Protein AF-A0A960AQU6-F1 (afdb_monomer)

Sequence (110 aa):
MTYSGGVFDIGLGELVVLGLLALLVFGPDRLPGAASSAGKFVARARETLAQARSQISESGELDSVSQDLKSLADLHPKRMLSSLAEPVEQPPQAPKATPKPSSPIDPNAT

Foldseek 3Di:
DDDDDDPPPADPVNVVVVVVVCCVVQNPVCVVVVVVVVVVVVVVVVVVVVVVVVVCVVVVNVVVVVVVVVVVVVPDPVVVVVVVPPDPPPDPDDDDDDDDDDDDDDPDPD

Solvent-accessible surface area (backbone atoms only — not comparable to full-atom values): 6993 Å² total; per-residue (Å²): 136,91,81,68,95,54,103,76,69,69,50,76,68,53,50,51,53,52,49,54,51,46,33,70,75,60,29,76,84,44,43,63,57,50,52,53,50,53,51,51,50,52,51,50,52,54,49,54,51,49,53,52,51,51,58,41,50,76,72,68,54,43,67,60,54,52,48,50,54,49,51,56,67,63,55,46,61,64,60,56,49,49,67,68,67,50,74,87,81,68,75,91,73,73,91,77,73,82,87,78,83,85,74,84,82,82,78,69,98,120

Mean predicted aligned error: 16.54 Å

Radius of gyration: 27.43 Å; Cα contacts (8 Å, |Δi|>4): 11; chains: 1; bounding box: 58×34×86 Å

Structure (mmCIF, N/CA/C/O backbone):
data_AF-A0A960AQU6-F1
#
_entry.id   AF-A0A960AQU6-F1
#
loop_
_atom_site.group_PDB
_atom_site.id
_atom_site.type_symbol
_atom_site.label_atom_id
_atom_site.label_alt_id
_atom_site.label_comp_id
_atom_site.label_asym_id
_atom_site.label_entity_id
_atom_site.label_seq_id
_atom_site.pdbx_PDB_ins_code
_atom_site.Cartn_x
_atom_site.Cartn_y
_atom_site.Cartn_z
_atom_site.occupancy
_atom_site.B_iso_or_equiv
_atom_site.auth_seq_id
_atom_site.auth_comp_id
_atom_site.auth_asym_id
_atom_site.auth_atom_id
_atom_site.pdbx_PDB_model_num
ATOM 1 N N . MET A 1 1 ? 20.250 16.463 -10.123 1.00 50.66 1 MET A N 1
ATOM 2 C CA . MET A 1 1 ? 19.223 15.405 -10.036 1.00 50.66 1 MET A CA 1
ATOM 3 C C . MET A 1 1 ? 18.749 15.385 -8.601 1.00 50.66 1 MET A C 1
ATOM 5 O O . MET A 1 1 ? 19.531 15.058 -7.721 1.00 50.66 1 MET A O 1
ATOM 9 N N . THR A 1 2 ? 17.552 15.908 -8.369 1.00 56.91 2 THR A N 1
ATOM 10 C CA . THR A 1 2 ? 16.980 16.142 -7.040 1.00 56.91 2 THR A CA 1
ATOM 11 C C . THR A 1 2 ? 16.448 14.825 -6.478 1.00 56.91 2 THR A C 1
ATOM 13 O O . THR A 1 2 ? 15.671 14.176 -7.159 1.00 56.91 2 THR A O 1
ATOM 16 N N . TYR A 1 3 ? 16.873 14.445 -5.273 1.00 56.88 3 TYR A N 1
ATOM 17 C CA . TYR A 1 3 ? 16.195 13.483 -4.396 1.00 56.88 3 TYR A CA 1
ATOM 18 C C . TYR A 1 3 ? 16.373 14.026 -2.974 1.00 56.88 3 TYR A C 1
ATOM 20 O O . TYR A 1 3 ? 17.443 13.883 -2.381 1.00 56.88 3 TYR A O 1
ATOM 28 N N . SER A 1 4 ? 15.377 14.762 -2.474 1.00 61.88 4 SER A N 1
ATOM 29 C CA . SER A 1 4 ? 15.384 15.305 -1.112 1.00 61.88 4 SER A CA 1
ATOM 30 C C . SER A 1 4 ? 14.683 14.319 -0.182 1.00 61.88 4 SER A C 1
ATOM 32 O O . SER A 1 4 ? 13.616 13.804 -0.490 1.00 61.88 4 SER A O 1
ATOM 34 N N . GLY A 1 5 ? 15.336 14.005 0.936 1.00 72.25 5 GLY A N 1
ATOM 35 C CA . GLY A 1 5 ? 15.018 12.879 1.806 1.00 72.25 5 GLY A CA 1
ATOM 36 C C . GLY A 1 5 ? 13.612 12.892 2.408 1.00 72.25 5 GLY A C 1
ATOM 37 O O . GLY A 1 5 ? 13.258 13.765 3.197 1.00 72.25 5 GLY A O 1
ATOM 38 N N . GLY A 1 6 ? 12.863 11.832 2.113 1.00 66.75 6 GLY A N 1
ATOM 39 C CA . GLY A 1 6 ? 11.651 11.426 2.813 1.00 66.75 6 GLY A CA 1
ATOM 40 C C . GLY A 1 6 ? 10.962 10.293 2.057 1.00 66.75 6 GLY A C 1
ATOM 41 O O . GLY A 1 6 ? 10.845 10.347 0.839 1.00 66.75 6 GLY A O 1
ATOM 42 N N . VAL A 1 7 ? 10.463 9.275 2.764 1.00 68.00 7 VAL A N 1
ATOM 43 C CA . VAL A 1 7 ? 9.773 8.104 2.173 1.00 68.00 7 VAL A CA 1
ATOM 44 C C . VAL A 1 7 ? 8.463 8.443 1.422 1.00 68.00 7 VAL A C 1
ATOM 46 O O . VAL A 1 7 ? 7.819 7.545 0.888 1.00 68.00 7 VAL A O 1
ATOM 49 N N . PHE A 1 8 ? 8.080 9.726 1.358 1.00 68.19 8 PHE A N 1
ATOM 50 C CA . PHE A 1 8 ? 6.865 10.237 0.711 1.00 68.19 8 PHE A CA 1
ATOM 51 C C . PHE A 1 8 ? 7.098 11.436 -0.230 1.00 68.19 8 PHE A C 1
ATOM 53 O O . PHE A 1 8 ? 6.128 11.957 -0.776 1.00 68.19 8 PHE A O 1
ATOM 60 N N . ASP A 1 9 ? 8.343 11.867 -0.459 1.00 74.75 9 ASP A N 1
ATOM 61 C CA . ASP A 1 9 ? 8.669 12.949 -1.409 1.00 74.75 9 ASP A CA 1
ATOM 62 C C . ASP A 1 9 ? 8.850 12.372 -2.829 1.00 74.75 9 ASP A C 1
ATOM 64 O O . ASP A 1 9 ? 9.906 12.467 -3.439 1.00 74.75 9 ASP A O 1
ATOM 68 N N . ILE A 1 10 ? 7.842 11.644 -3.322 1.00 79.56 10 ILE A N 1
ATOM 69 C CA . ILE A 1 10 ? 7.875 10.993 -4.641 1.00 79.56 10 ILE A CA 1
ATOM 70 C C . ILE A 1 10 ? 7.075 11.855 -5.617 1.00 79.56 10 ILE A C 1
ATOM 72 O O . ILE A 1 10 ? 5.847 11.929 -5.531 1.00 79.56 10 ILE A O 1
ATOM 76 N N . GLY A 1 11 ? 7.763 12.497 -6.562 1.00 86.62 11 GLY A N 1
ATOM 77 C CA . GLY A 1 11 ? 7.131 13.212 -7.664 1.00 86.62 11 GLY A CA 1
ATOM 78 C C . GLY A 1 11 ? 6.521 12.270 -8.709 1.00 86.62 11 GLY A C 1
ATOM 79 O O . GLY A 1 11 ? 6.790 11.067 -8.742 1.00 86.62 11 GLY A O 1
ATOM 80 N N . LEU A 1 12 ? 5.711 12.823 -9.625 1.00 89.19 12 LEU A N 1
ATOM 81 C CA . LEU A 1 12 ? 5.141 12.047 -10.741 1.00 89.19 12 LEU A CA 1
ATOM 82 C C . LEU A 1 12 ? 6.232 11.389 -11.602 1.00 89.19 12 LEU A C 1
ATOM 84 O O . LEU A 1 12 ? 6.042 10.271 -12.075 1.00 89.19 12 LEU A O 1
ATOM 88 N N . GLY A 1 13 ? 7.377 12.058 -11.778 1.00 91.31 13 GLY A N 1
ATOM 89 C CA . GLY A 1 13 ? 8.526 11.514 -12.505 1.00 91.31 13 GLY A CA 1
ATOM 90 C C . GLY A 1 1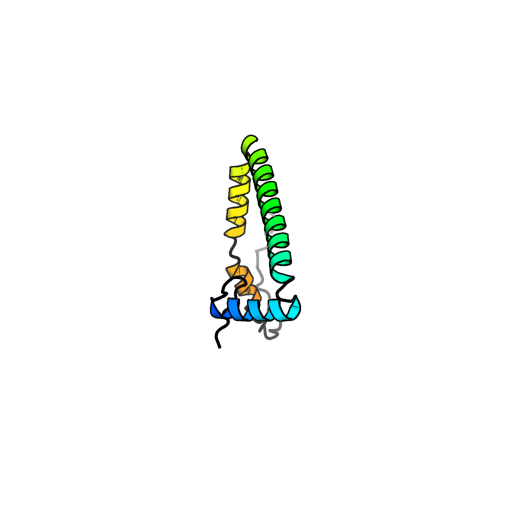3 ? 9.122 10.285 -11.818 1.00 91.31 13 GLY A C 1
ATOM 91 O O . GLY A 1 13 ? 9.279 9.245 -12.459 1.00 91.31 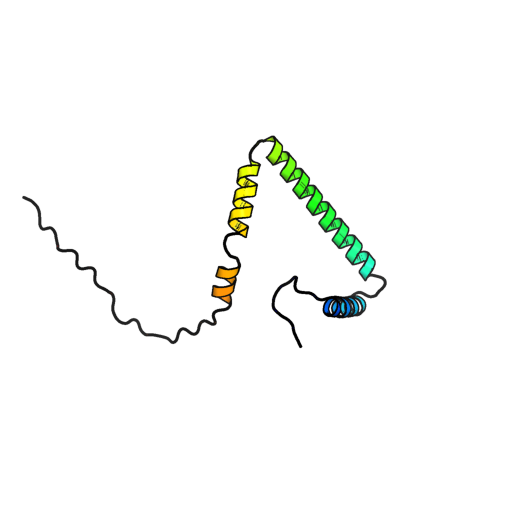13 GLY A O 1
ATOM 92 N N . GLU A 1 14 ? 9.389 10.361 -10.511 1.00 88.00 14 GLU A N 1
ATOM 93 C CA . GLU A 1 14 ? 9.856 9.207 -9.740 1.00 88.00 14 GLU A CA 1
ATOM 94 C C . GLU A 1 14 ? 8.860 8.050 -9.743 1.00 88.00 14 GLU A C 1
ATOM 96 O O . GLU A 1 14 ? 9.271 6.899 -9.878 1.00 88.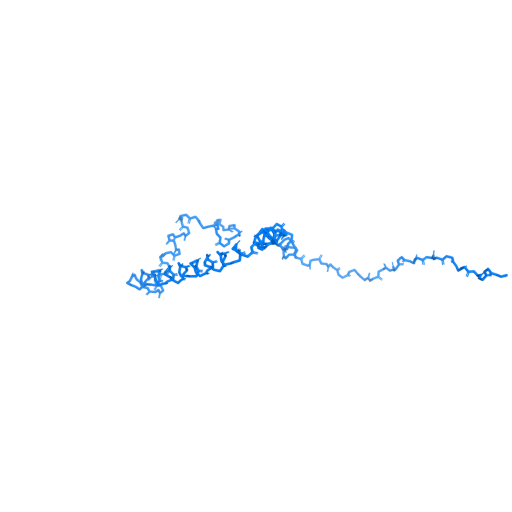00 14 GLU A O 1
ATOM 101 N N . LEU A 1 15 ? 7.558 8.332 -9.640 1.00 91.19 15 LEU A N 1
ATOM 102 C CA . LEU A 1 15 ? 6.534 7.289 -9.640 1.00 91.19 15 LEU A CA 1
ATOM 103 C C . LEU A 1 15 ? 6.512 6.512 -10.961 1.00 91.19 15 LEU A C 1
ATOM 105 O O . LEU A 1 15 ? 6.388 5.288 -10.945 1.00 91.19 15 LEU A O 1
ATOM 109 N N . VAL A 1 16 ? 6.689 7.191 -12.098 1.00 94.00 16 VAL A N 1
ATOM 110 C CA . VAL A 1 16 ? 6.803 6.532 -13.408 1.00 94.00 16 VAL A CA 1
ATOM 111 C C . VAL A 1 16 ? 8.047 5.645 -13.465 1.00 94.00 16 VAL A C 1
ATOM 113 O O . VAL A 1 16 ? 7.949 4.494 -13.886 1.00 94.00 16 VAL A O 1
ATOM 116 N N . VAL A 1 17 ? 9.202 6.136 -13.006 1.00 94.75 17 VAL A N 1
ATOM 117 C CA . VAL A 1 17 ? 10.448 5.350 -12.990 1.00 94.75 17 VAL A CA 1
ATOM 118 C C . VAL A 1 17 ? 10.315 4.123 -12.085 1.00 94.75 17 VAL A C 1
ATOM 120 O O . VAL A 1 17 ? 10.638 3.013 -12.505 1.00 94.75 17 VAL A O 1
ATOM 123 N N . LEU A 1 18 ? 9.780 4.288 -10.872 1.00 92.06 18 LEU A N 1
ATOM 124 C CA . LEU A 1 18 ? 9.515 3.180 -9.952 1.00 92.06 18 LEU A CA 1
ATOM 125 C C . LEU A 1 18 ? 8.496 2.192 -10.530 1.00 92.06 18 LEU A C 1
ATOM 127 O O . LEU A 1 18 ? 8.674 0.984 -10.388 1.00 92.06 18 LEU A O 1
ATOM 131 N N . GLY A 1 19 ? 7.466 2.683 -11.221 1.00 93.31 19 GLY A N 1
ATOM 132 C CA . GLY A 1 19 ? 6.495 1.858 -11.933 1.00 93.31 19 GLY A CA 1
ATOM 133 C C . GLY A 1 19 ? 7.154 1.006 -13.015 1.00 93.31 19 GLY A C 1
ATOM 134 O O . GLY A 1 19 ? 6.941 -0.202 -13.051 1.00 93.31 19 GLY A O 1
ATOM 135 N N . LEU A 1 20 ? 8.016 1.597 -13.845 1.00 95.62 20 LEU A N 1
ATOM 136 C CA . LEU A 1 20 ? 8.772 0.866 -14.867 1.00 95.62 20 LEU A CA 1
ATOM 137 C C . LEU A 1 20 ? 9.703 -0.189 -14.258 1.00 95.62 20 LEU A C 1
ATOM 139 O O . LEU A 1 20 ? 9.755 -1.315 -14.751 1.00 95.62 20 LEU A O 1
ATOM 143 N N . LEU A 1 21 ? 10.397 0.136 -13.164 1.00 94.94 21 LEU A N 1
ATOM 144 C CA . LEU A 1 21 ? 11.238 -0.828 -12.448 1.00 94.94 21 LEU A CA 1
ATOM 145 C C . LEU A 1 21 ? 10.411 -1.976 -11.863 1.00 94.94 21 LEU A C 1
ATOM 147 O O . LEU A 1 21 ? 10.777 -3.141 -12.009 1.00 94.94 21 LEU A O 1
ATOM 151 N N . ALA A 1 22 ? 9.272 -1.671 -11.245 1.00 94.31 22 ALA A N 1
ATOM 152 C CA . ALA A 1 22 ? 8.371 -2.682 -10.713 1.00 94.31 22 ALA A CA 1
ATOM 153 C C . ALA A 1 22 ? 7.804 -3.581 -11.827 1.00 94.31 22 ALA A C 1
ATOM 155 O O . ALA A 1 22 ? 7.721 -4.794 -11.641 1.00 94.31 22 ALA A O 1
ATOM 156 N N . LEU A 1 23 ? 7.485 -3.020 -12.999 1.00 95.25 23 LEU A N 1
ATOM 157 C CA . LEU A 1 23 ? 7.069 -3.781 -14.182 1.00 95.25 23 LEU A CA 1
ATOM 158 C C . LEU A 1 23 ? 8.184 -4.698 -14.689 1.00 95.25 23 LEU A C 1
ATOM 160 O O . LEU A 1 23 ? 7.894 -5.823 -15.078 1.00 95.25 23 LEU A O 1
ATOM 164 N N . LEU A 1 24 ? 9.443 -4.261 -14.658 1.00 95.50 24 LEU A N 1
ATOM 165 C CA . LEU A 1 24 ? 10.576 -5.087 -15.076 1.00 95.50 24 LEU A CA 1
ATOM 166 C C . LEU A 1 24 ? 10.843 -6.247 -14.103 1.00 95.50 24 LEU A C 1
ATOM 168 O O . LEU A 1 24 ? 11.130 -7.358 -14.537 1.00 95.50 24 LEU A O 1
ATOM 172 N N . VAL A 1 25 ? 10.740 -5.995 -12.796 1.00 94.56 25 VAL A N 1
ATOM 173 C CA . VAL A 1 25 ? 11.032 -6.988 -11.748 1.00 94.56 25 VAL A CA 1
ATOM 174 C C . VAL A 1 25 ? 9.898 -8.001 -11.586 1.00 94.56 25 VAL A C 1
ATOM 176 O O . VAL A 1 25 ? 10.146 -9.202 -11.526 1.00 94.56 25 VAL A O 1
ATOM 179 N N . PHE A 1 26 ? 8.652 -7.530 -11.494 1.00 92.69 26 PHE A N 1
ATOM 180 C CA . PHE A 1 26 ? 7.487 -8.387 -11.245 1.00 92.69 26 PHE A CA 1
ATOM 181 C C . PHE A 1 26 ? 6.777 -8.832 -12.528 1.00 92.69 26 PHE A C 1
ATOM 183 O O . PHE A 1 26 ? 6.091 -9.857 -12.521 1.00 92.69 26 PHE A O 1
ATOM 190 N N . GLY A 1 27 ? 6.921 -8.080 -13.619 1.00 94.31 27 GLY A N 1
ATOM 191 C CA . GLY A 1 27 ? 6.166 -8.264 -14.857 1.00 94.31 27 GLY A CA 1
ATOM 192 C C . GLY A 1 27 ? 4.839 -7.483 -14.873 1.00 94.31 27 GLY A C 1
ATOM 193 O O . GLY A 1 27 ? 4.193 -7.331 -13.827 1.00 94.31 27 GLY A O 1
ATOM 194 N N . PRO A 1 28 ? 4.379 -7.025 -16.056 1.00 93.00 28 PRO A N 1
ATOM 195 C CA . PRO A 1 28 ? 3.145 -6.248 -16.210 1.00 93.00 28 PRO A CA 1
ATOM 196 C C . PRO A 1 28 ? 1.883 -6.994 -15.775 1.00 93.00 28 PRO A C 1
ATOM 198 O O . PRO A 1 28 ? 0.962 -6.376 -15.249 1.00 93.00 28 PRO A O 1
ATOM 201 N N . ASP A 1 29 ? 1.860 -8.318 -15.910 1.00 94.75 29 ASP A N 1
ATOM 202 C CA . ASP A 1 29 ? 0.689 -9.125 -15.561 1.00 94.75 29 ASP A CA 1
ATOM 203 C C . ASP A 1 29 ? 0.553 -9.369 -14.050 1.00 94.75 29 ASP A C 1
ATOM 205 O O . ASP A 1 29 ? -0.549 -9.588 -13.544 1.00 94.75 29 ASP A O 1
ATOM 209 N N . ARG A 1 30 ? 1.665 -9.337 -13.296 1.00 93.06 30 ARG A N 1
ATOM 210 C CA . ARG A 1 30 ? 1.665 -9.677 -11.859 1.00 93.06 30 ARG A CA 1
ATOM 211 C C . ARG A 1 30 ? 1.600 -8.463 -10.947 1.00 93.06 30 ARG A C 1
ATOM 213 O O . ARG A 1 30 ? 1.040 -8.563 -9.854 1.00 93.06 30 ARG A O 1
ATOM 220 N N . LEU A 1 31 ? 2.102 -7.316 -11.401 1.00 93.56 31 LEU A N 1
ATOM 221 C CA . LEU A 1 31 ? 2.030 -6.047 -10.676 1.00 93.56 31 LEU A CA 1
ATOM 222 C C . LEU A 1 31 ? 0.595 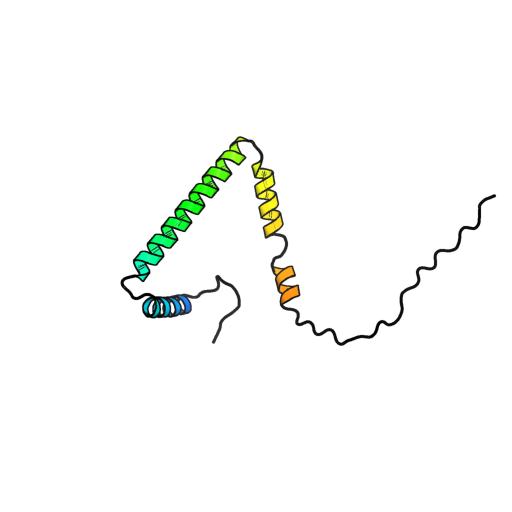-5.658 -10.245 1.00 93.56 31 LEU A C 1
ATOM 224 O O . LEU A 1 31 ? 0.399 -5.397 -9.055 1.00 93.56 31 LEU A O 1
ATOM 228 N N . PRO A 1 32 ? -0.438 -5.679 -11.119 1.00 92.12 32 PRO A N 1
ATOM 229 C CA . PRO A 1 32 ? -1.803 -5.325 -10.716 1.00 92.12 32 PRO A CA 1
ATOM 230 C C . PRO A 1 32 ? -2.384 -6.298 -9.678 1.00 92.12 32 PRO A C 1
ATOM 232 O O . PRO A 1 32 ? -3.109 -5.882 -8.769 1.00 92.12 32 PRO A O 1
ATOM 235 N N . GLY A 1 33 ? -2.025 -7.583 -9.758 1.00 94.69 33 GLY A N 1
ATOM 236 C CA . GLY A 1 33 ? -2.401 -8.590 -8.763 1.00 94.69 33 GLY A CA 1
ATOM 237 C C . GLY A 1 33 ? -1.739 -8.352 -7.401 1.00 94.69 33 GLY A C 1
ATOM 238 O O . GLY A 1 33 ? -2.409 -8.419 -6.364 1.00 94.69 33 GLY A O 1
ATOM 239 N N . ALA A 1 34 ? -0.447 -8.013 -7.394 1.00 93.88 34 ALA A N 1
ATOM 240 C CA . ALA A 1 34 ? 0.303 -7.679 -6.184 1.00 93.88 34 ALA A CA 1
ATOM 241 C C . ALA A 1 34 ? -0.230 -6.400 -5.518 1.00 93.88 34 ALA A C 1
ATOM 243 O O . ALA A 1 34 ? -0.523 -6.411 -4.322 1.00 93.88 34 ALA A O 1
ATOM 244 N N . ALA A 1 35 ? -0.456 -5.336 -6.295 1.00 94.25 35 ALA A N 1
ATOM 245 C CA . ALA A 1 35 ? -1.039 -4.085 -5.810 1.00 94.25 35 ALA A CA 1
ATOM 246 C C . ALA A 1 35 ? -2.445 -4.298 -5.225 1.00 94.25 35 ALA A C 1
ATOM 248 O O . ALA A 1 35 ? -2.743 -3.818 -4.132 1.00 94.25 35 ALA A O 1
ATOM 249 N N . SER A 1 36 ? -3.290 -5.087 -5.897 1.00 95.56 36 SER A N 1
ATOM 250 C CA . SER A 1 36 ? -4.630 -5.431 -5.400 1.00 95.56 36 SER A CA 1
ATOM 251 C C . SER A 1 36 ? -4.584 -6.216 -4.088 1.00 95.56 36 SER A C 1
ATOM 253 O O . SER A 1 36 ? -5.414 -6.005 -3.204 1.00 95.56 36 SER A O 1
ATOM 255 N N . SER A 1 37 ? -3.619 -7.125 -3.942 1.00 96.06 37 SER A N 1
ATOM 256 C CA . SER A 1 37 ? -3.453 -7.940 -2.733 1.00 96.06 37 SER A CA 1
ATOM 257 C C . SER A 1 37 ? -2.952 -7.101 -1.559 1.00 96.06 37 SER A C 1
ATOM 259 O O . SER A 1 37 ? -3.543 -7.144 -0.480 1.00 96.06 37 SER A O 1
ATOM 261 N N . ALA A 1 38 ? -1.928 -6.277 -1.790 1.00 95.94 38 ALA A N 1
ATOM 262 C CA . ALA A 1 38 ? -1.421 -5.331 -0.803 1.00 95.94 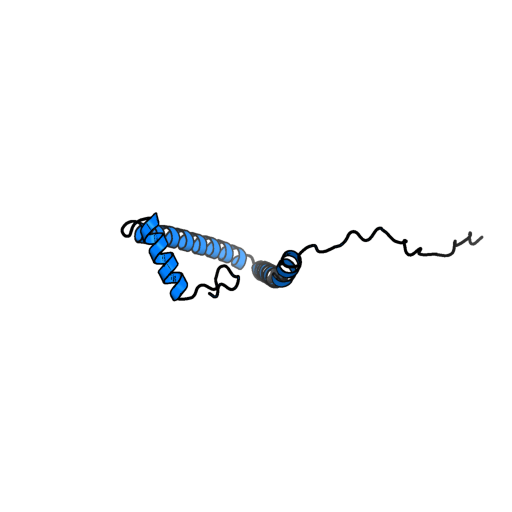38 ALA A CA 1
ATOM 263 C C . ALA A 1 38 ? -2.508 -4.328 -0.385 1.00 95.94 38 ALA A C 1
ATOM 265 O O . ALA A 1 38 ? -2.727 -4.114 0.805 1.00 95.94 38 ALA A O 1
ATOM 266 N N . GLY A 1 39 ? -3.262 -3.790 -1.347 1.00 96.12 39 GLY A N 1
ATOM 267 C CA . GLY A 1 39 ? -4.377 -2.881 -1.085 1.00 96.12 39 GLY A CA 1
ATOM 268 C C . GLY A 1 39 ? -5.462 -3.519 -0.217 1.00 96.12 39 GLY A C 1
ATOM 269 O O . GLY A 1 39 ? -5.891 -2.921 0.766 1.00 96.12 39 GLY A O 1
ATOM 270 N N . LYS A 1 40 ? -5.861 -4.764 -0.513 1.00 97.25 40 LYS A N 1
ATOM 271 C CA . LYS A 1 40 ? -6.818 -5.521 0.315 1.00 97.25 40 LYS A CA 1
ATOM 272 C C . LYS A 1 40 ? -6.281 -5.792 1.719 1.00 97.25 40 LYS A C 1
ATOM 274 O O . LYS A 1 40 ? -7.045 -5.713 2.676 1.00 97.25 40 LYS A O 1
ATOM 279 N N . PHE A 1 41 ? -4.993 -6.101 1.853 1.00 97.31 41 PHE A N 1
ATOM 280 C CA . PHE A 1 41 ? -4.363 -6.313 3.155 1.00 97.31 41 PHE A CA 1
ATOM 281 C C . PHE A 1 41 ? -4.386 -5.037 4.004 1.00 97.31 41 PHE A C 1
ATOM 283 O O . PHE A 1 41 ? -4.850 -5.061 5.141 1.00 97.31 41 PHE A O 1
ATOM 290 N N . VAL A 1 42 ? -3.982 -3.906 3.421 1.00 97.12 42 VAL A N 1
ATOM 291 C CA . VAL A 1 42 ? -4.035 -2.597 4.085 1.00 97.12 42 VAL A CA 1
ATOM 292 C C . VAL A 1 42 ? -5.475 -2.207 4.422 1.00 97.12 42 VAL A C 1
ATOM 294 O O . VAL A 1 42 ? -5.729 -1.718 5.519 1.00 97.12 42 VAL A O 1
ATOM 297 N N . ALA A 1 43 ? -6.433 -2.447 3.524 1.00 95.94 43 ALA A N 1
ATOM 298 C CA . ALA A 1 43 ? -7.845 -2.162 3.775 1.00 95.94 43 ALA A CA 1
ATOM 299 C C . ALA A 1 43 ? -8.379 -2.944 4.984 1.00 95.94 43 ALA A C 1
ATOM 301 O O . ALA A 1 43 ? -8.986 -2.351 5.872 1.00 95.94 43 ALA A O 1
ATOM 302 N N . ARG A 1 44 ? -8.071 -4.245 5.063 1.00 96.56 44 ARG A N 1
ATOM 303 C CA . ARG A 1 44 ? -8.425 -5.086 6.215 1.00 96.56 44 ARG A CA 1
ATOM 304 C C . ARG A 1 44 ? -7.761 -4.598 7.497 1.00 96.56 44 ARG A C 1
ATOM 306 O O . ARG A 1 44 ? -8.433 -4.473 8.509 1.00 96.56 44 ARG A O 1
ATOM 313 N N . ALA A 1 45 ? -6.472 -4.259 7.451 1.00 96.81 45 ALA A N 1
ATOM 314 C CA . ALA A 1 45 ? -5.766 -3.726 8.613 1.00 96.81 45 ALA A CA 1
ATOM 315 C C . ALA A 1 45 ? -6.400 -2.418 9.118 1.00 96.81 45 ALA A C 1
ATOM 317 O O . ALA A 1 45 ? -6.617 -2.262 10.318 1.00 96.81 45 ALA A O 1
ATOM 318 N N . ARG A 1 46 ? -6.761 -1.499 8.210 1.00 95.12 46 ARG A N 1
ATOM 319 C CA . ARG A 1 46 ? -7.475 -0.259 8.560 1.00 95.12 46 ARG A CA 1
ATOM 320 C C . ARG A 1 46 ? -8.819 -0.543 9.225 1.00 95.12 46 ARG A C 1
ATOM 322 O O . ARG A 1 46 ? -9.161 0.135 10.186 1.00 95.12 46 ARG A O 1
ATOM 329 N N . GLU A 1 47 ? -9.559 -1.530 8.732 1.00 94.69 47 GLU A N 1
ATOM 330 C CA . GLU A 1 47 ? -10.844 -1.935 9.302 1.00 94.69 47 GLU A CA 1
ATOM 331 C C . GLU A 1 47 ? -10.683 -2.552 10.697 1.00 94.69 47 GLU A C 1
ATOM 333 O O . GLU A 1 47 ? -11.382 -2.150 11.623 1.00 94.69 47 GLU A O 1
ATOM 338 N N . THR A 1 48 ? -9.710 -3.446 10.893 1.00 94.88 48 THR A N 1
ATOM 339 C CA . THR A 1 48 ? -9.407 -4.024 12.212 1.00 94.88 48 THR A CA 1
ATOM 340 C C . THR A 1 48 ? -8.999 -2.949 13.221 1.00 94.88 48 THR A C 1
ATOM 342 O O . THR A 1 48 ? -9.480 -2.950 14.352 1.00 94.88 48 THR A O 1
ATOM 345 N N . LEU A 1 49 ? -8.165 -1.986 12.811 1.00 92.62 49 LEU A N 1
ATOM 346 C CA . LEU A 1 49 ? -7.796 -0.842 13.651 1.00 92.62 49 LEU A CA 1
ATOM 347 C C . LEU A 1 49 ? -9.005 0.044 13.976 1.00 92.62 49 LEU A C 1
ATOM 349 O O . LEU A 1 49 ? -9.122 0.525 15.101 1.00 92.62 49 LEU A O 1
ATOM 353 N N . ALA A 1 50 ? -9.915 0.249 13.021 1.00 90.19 50 ALA A N 1
ATOM 354 C CA . ALA A 1 50 ? -11.137 1.017 13.242 1.00 90.19 50 ALA A CA 1
ATOM 355 C C . ALA A 1 50 ? -12.092 0.315 14.219 1.00 90.19 50 ALA A C 1
ATOM 357 O O . ALA A 1 50 ? -12.648 0.969 15.099 1.00 90.19 50 ALA A O 1
ATOM 358 N N . GLN A 1 51 ? -12.241 -1.008 14.114 1.00 90.44 51 GLN A N 1
ATOM 359 C CA . GLN A 1 51 ? -13.044 -1.812 15.039 1.00 90.44 51 GLN A CA 1
ATOM 360 C C . GLN A 1 51 ? -12.454 -1.810 16.451 1.00 90.44 51 GLN A C 1
ATOM 362 O O . GLN A 1 51 ? -13.194 -1.641 17.418 1.00 90.44 51 GLN A O 1
ATOM 367 N N . ALA A 1 52 ? -11.130 -1.943 16.578 1.00 87.94 52 ALA A N 1
ATOM 368 C CA . ALA A 1 52 ? -10.448 -1.795 17.859 1.00 87.94 52 ALA A CA 1
ATOM 369 C C . ALA A 1 52 ? -10.693 -0.390 18.430 1.00 87.94 52 ALA A C 1
ATOM 371 O O . ALA A 1 52 ? -11.206 -0.260 19.534 1.00 87.94 52 ALA A O 1
ATOM 372 N N . ARG A 1 53 ? -10.458 0.672 17.645 1.00 84.00 53 ARG A N 1
ATOM 373 C CA . ARG A 1 53 ? -10.743 2.058 18.050 1.00 84.00 53 ARG A CA 1
ATOM 374 C C . ARG A 1 53 ? -12.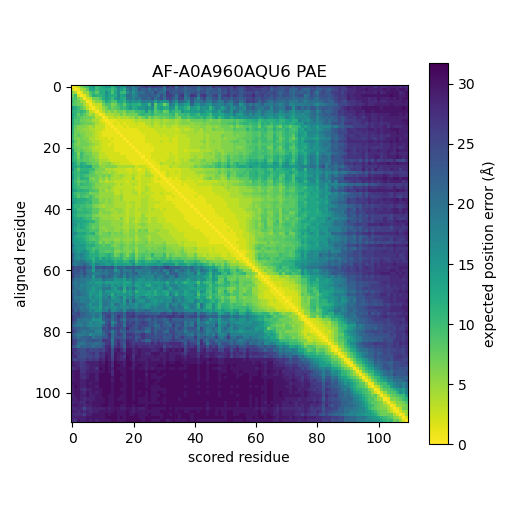191 2.224 18.533 1.00 84.00 53 ARG A C 1
ATOM 376 O O . ARG A 1 53 ? -12.417 2.834 19.571 1.00 84.00 53 ARG A O 1
ATOM 383 N N . SER A 1 54 ? -13.169 1.657 17.831 1.00 84.38 54 SER A N 1
ATOM 384 C CA . SER A 1 54 ? -14.585 1.726 18.219 1.00 84.38 54 SER A CA 1
ATOM 385 C C . SER A 1 54 ? -14.861 1.086 19.582 1.00 84.38 54 SER A C 1
ATOM 387 O O . SER A 1 54 ? -15.596 1.665 20.372 1.00 84.38 54 SER A O 1
ATOM 389 N N . GLN A 1 55 ? -14.237 -0.054 19.893 1.00 80.50 55 GLN A N 1
ATOM 390 C CA . GLN A 1 55 ? -14.417 -0.734 21.182 1.00 80.50 55 GLN A CA 1
ATOM 391 C C . GLN A 1 55 ? -13.843 0.076 22.354 1.00 80.50 55 GLN A C 1
ATOM 393 O O . GLN A 1 55 ? -14.486 0.177 23.393 1.00 80.50 55 GLN A O 1
ATOM 398 N N . ILE A 1 56 ? -12.681 0.720 22.175 1.00 78.19 56 ILE A N 1
ATOM 399 C CA . ILE A 1 56 ? -12.102 1.606 23.204 1.00 78.19 56 ILE A CA 1
ATOM 400 C C . ILE A 1 56 ? -12.883 2.938 23.311 1.00 78.19 56 ILE A C 1
ATOM 402 O O . ILE A 1 56 ? -12.909 3.577 24.363 1.00 78.19 56 ILE A O 1
ATOM 406 N N . SER A 1 57 ? -13.543 3.379 22.229 1.00 73.38 57 SER A N 1
ATOM 407 C CA . SER A 1 57 ? -14.398 4.586 22.245 1.00 73.38 57 SER A CA 1
ATOM 408 C C . SER A 1 57 ? -15.601 4.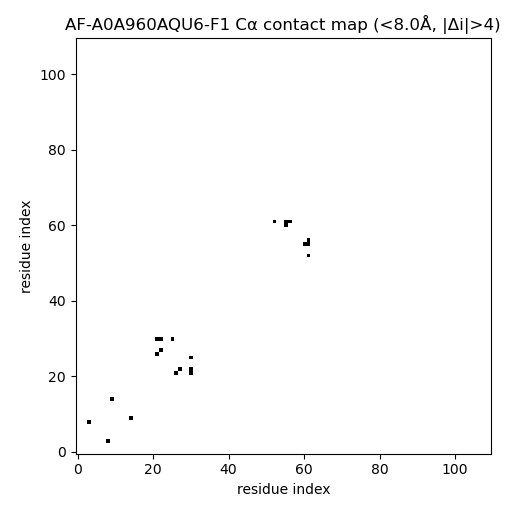397 23.148 1.00 73.38 57 SER A C 1
ATOM 410 O O . SER A 1 57 ? -15.990 5.313 23.866 1.00 73.38 57 SER A O 1
ATOM 412 N N . GLU A 1 58 ? -16.179 3.201 23.100 1.00 72.44 58 GLU A N 1
ATOM 413 C CA . GLU A 1 58 ? -17.374 2.842 23.851 1.00 72.44 58 GLU A CA 1
ATOM 414 C C . GLU A 1 58 ? -17.094 2.714 25.359 1.00 72.44 58 GLU A C 1
ATOM 416 O O . GLU A 1 58 ? -17.973 3.004 26.167 1.00 72.44 58 GLU A O 1
ATOM 421 N N . SER A 1 59 ? -15.856 2.382 25.753 1.00 64.19 59 SER A N 1
ATOM 422 C CA . SER A 1 59 ? -15.408 2.359 27.154 1.00 64.19 59 SER A CA 1
ATOM 423 C C . SER A 1 59 ? -14.924 3.716 27.697 1.00 64.19 59 SER A C 1
ATOM 425 O O . SER A 1 59 ? -14.602 3.811 28.879 1.00 64.19 59 SER A O 1
ATOM 427 N N . GLY A 1 60 ? -14.906 4.776 26.875 1.00 61.19 60 GLY A N 1
ATOM 428 C CA . GLY A 1 60 ? -14.576 6.148 27.291 1.00 61.19 60 GLY A CA 1
ATOM 429 C C . GLY A 1 60 ? -13.079 6.489 27.365 1.00 61.19 60 GLY A C 1
ATOM 430 O O . GLY A 1 60 ? -12.729 7.588 27.785 1.00 61.19 60 GLY A O 1
ATOM 431 N N . GLU A 1 61 ? -12.188 5.591 26.935 1.00 64.19 61 GLU A N 1
ATOM 432 C CA . GLU A 1 61 ? -10.733 5.723 27.130 1.00 64.19 61 GLU A CA 1
ATOM 433 C C . GLU A 1 61 ? -9.951 6.268 25.928 1.00 64.19 61 GLU A C 1
ATOM 435 O O . GLU A 1 61 ? -8.739 6.415 26.028 1.00 64.19 61 GLU A O 1
ATOM 440 N N . LEU A 1 62 ? -10.558 6.583 24.777 1.00 66.06 62 LEU A N 1
ATOM 441 C CA . LEU A 1 62 ? -9.745 7.021 23.628 1.00 66.06 62 LEU A CA 1
ATOM 442 C C . LEU A 1 62 ? -9.566 8.504 23.368 1.00 66.06 62 LEU A C 1
ATOM 444 O O . LEU A 1 62 ? -8.854 8.848 22.421 1.00 66.06 62 LEU A O 1
ATOM 448 N N . ASP A 1 63 ? -10.061 9.369 24.244 1.00 66.81 63 ASP A N 1
ATOM 449 C CA . ASP A 1 63 ? -9.509 10.723 24.300 1.00 66.81 63 ASP A CA 1
ATOM 450 C C . ASP A 1 63 ? -8.065 10.696 24.833 1.00 66.81 63 ASP A C 1
ATOM 452 O O . ASP A 1 63 ? -7.193 11.323 24.232 1.00 66.81 63 ASP A O 1
ATOM 456 N N . SER A 1 64 ? -7.760 9.870 25.848 1.00 65.00 64 SER A N 1
ATOM 457 C CA . SER A 1 64 ? -6.390 9.730 26.371 1.00 65.00 64 SER A CA 1
ATOM 458 C C . SER A 1 64 ? -5.461 9.024 25.380 1.00 65.00 64 SER A C 1
ATOM 460 O O . SER A 1 64 ? -4.393 9.543 25.074 1.00 65.00 64 SER A O 1
ATOM 462 N N . VAL A 1 65 ? -5.888 7.918 24.760 1.00 70.00 65 VAL A N 1
ATOM 463 C CA . VAL A 1 65 ? -5.072 7.220 23.742 1.00 70.00 65 VAL A CA 1
ATOM 464 C C . VAL A 1 65 ? -4.832 8.090 22.502 1.00 70.00 65 VAL A C 1
ATOM 466 O O . VAL A 1 65 ? -3.730 8.106 21.950 1.00 70.00 65 VAL A O 1
ATOM 469 N N . SER A 1 66 ? -5.843 8.837 22.042 1.00 73.56 66 SER A N 1
ATOM 470 C CA . SER A 1 66 ? -5.660 9.759 20.912 1.00 73.56 66 SER A CA 1
ATOM 471 C C . SER A 1 66 ? -4.710 10.906 21.274 1.00 73.56 66 SER A C 1
ATOM 473 O O . SER A 1 66 ? -3.921 11.329 20.426 1.00 73.56 66 SER A O 1
ATOM 475 N N . GLN A 1 67 ? -4.757 11.394 22.517 1.00 73.62 67 GLN A N 1
ATOM 476 C CA . GLN A 1 67 ? -3.861 12.430 23.026 1.00 73.62 67 GLN A CA 1
ATOM 477 C C . GLN A 1 67 ? -2.422 11.929 23.194 1.00 73.62 67 GLN A C 1
ATOM 479 O O . GLN A 1 67 ? -1.493 12.654 22.836 1.00 73.62 67 GLN A O 1
ATOM 484 N N . ASP A 1 68 ? -2.223 10.686 23.630 1.00 74.94 68 ASP A N 1
ATOM 485 C CA . ASP A 1 68 ? -0.904 10.057 23.739 1.00 74.94 68 ASP A CA 1
ATOM 486 C C . ASP A 1 68 ? -0.274 9.842 22.362 1.00 74.94 68 ASP A C 1
ATOM 488 O O . ASP A 1 68 ? 0.871 10.227 22.136 1.00 74.94 68 ASP A O 1
ATOM 492 N N . LEU A 1 69 ? -1.034 9.322 21.391 1.00 74.62 69 LEU A N 1
ATOM 493 C CA . LEU A 1 69 ? -0.561 9.182 20.009 1.00 74.62 69 LEU A CA 1
ATOM 494 C C . LEU A 1 69 ? -0.222 10.535 19.381 1.00 74.62 69 LEU A C 1
ATOM 496 O O . LEU A 1 69 ? 0.754 10.649 18.638 1.00 74.62 69 LEU A O 1
ATOM 500 N N . LYS A 1 70 ? -1.010 11.570 19.689 1.00 76.44 70 LYS A N 1
ATOM 501 C CA . LYS A 1 70 ? -0.740 12.931 19.230 1.00 76.44 70 LYS A CA 1
ATOM 502 C C . LYS A 1 70 ? 0.508 13.507 19.891 1.00 76.44 70 LYS A C 1
ATOM 504 O O . LYS A 1 70 ? 1.323 14.086 19.188 1.00 76.44 70 LYS A O 1
ATOM 509 N N . SER A 1 71 ? 0.700 13.272 21.185 1.00 74.94 71 SER A N 1
ATOM 510 C CA . SER A 1 71 ? 1.898 13.680 21.928 1.00 74.94 71 SER A CA 1
ATOM 511 C C . SER A 1 71 ? 3.152 12.947 21.441 1.00 74.94 71 SER A C 1
ATOM 513 O O . SER A 1 71 ? 4.206 13.561 21.330 1.00 74.94 71 SER A O 1
ATOM 515 N N . LEU A 1 72 ? 3.049 11.665 21.071 1.00 69.75 72 LEU A N 1
ATOM 516 C CA . LEU A 1 72 ? 4.139 10.905 20.446 1.00 69.75 72 LEU A CA 1
ATOM 517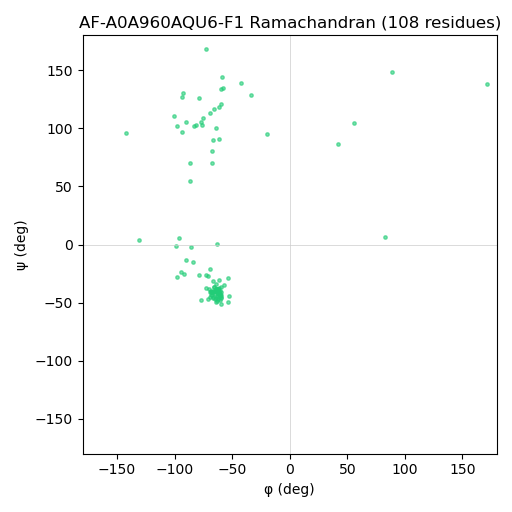 C C . LEU A 1 72 ? 4.470 11.413 19.039 1.00 69.75 72 LEU A C 1
ATOM 519 O O . LEU A 1 72 ? 5.640 11.503 18.681 1.00 69.75 72 LEU A O 1
ATOM 523 N N . ALA A 1 73 ? 3.453 11.745 18.241 1.00 73.94 73 ALA A N 1
ATOM 524 C CA . ALA A 1 73 ? 3.651 12.327 16.915 1.00 73.94 73 ALA A CA 1
ATOM 525 C C . ALA A 1 73 ? 4.267 13.737 16.989 1.00 73.94 73 ALA A C 1
ATOM 527 O O . ALA A 1 73 ? 5.029 14.123 16.100 1.00 73.94 73 ALA A O 1
ATOM 528 N N . ASP A 1 74 ? 3.953 14.481 18.052 1.00 71.44 74 ASP A N 1
ATOM 529 C CA . ASP A 1 74 ? 4.474 15.823 18.327 1.00 71.44 74 ASP A CA 1
ATOM 530 C C . ASP A 1 74 ? 5.840 15.801 19.037 1.00 71.44 74 ASP A C 1
ATOM 532 O O . ASP A 1 74 ? 6.571 16.794 19.016 1.00 71.44 74 ASP A O 1
ATOM 536 N N . LEU A 1 75 ? 6.250 14.652 19.600 1.00 68.88 75 LEU A N 1
ATOM 537 C CA . LEU A 1 75 ? 7.612 14.394 20.074 1.00 68.88 75 LEU A CA 1
ATOM 538 C C . LEU A 1 75 ? 8.562 14.349 18.869 1.00 68.88 75 LEU A C 1
ATOM 540 O O . LEU A 1 75 ? 8.920 13.308 18.327 1.00 68.88 75 LEU A O 1
ATOM 544 N N . HIS A 1 76 ? 8.917 15.557 18.440 1.00 62.69 76 HIS A N 1
ATOM 545 C CA . HIS A 1 76 ? 9.685 15.947 17.272 1.00 62.69 76 HIS A CA 1
ATOM 546 C C . HIS A 1 76 ? 10.554 14.832 16.664 1.00 62.69 76 HIS A C 1
ATOM 548 O O . HIS A 1 76 ? 11.744 14.732 16.996 1.00 62.69 76 HIS A O 1
ATOM 554 N N . PRO A 1 77 ? 10.049 14.113 15.640 1.00 68.06 77 PRO A N 1
ATOM 555 C CA . PRO A 1 77 ? 10.893 13.279 14.784 1.00 68.06 77 PRO A CA 1
ATOM 556 C C . PRO A 1 77 ? 12.049 14.100 14.203 1.00 68.06 77 PRO A C 1
ATOM 558 O O . PRO A 1 77 ? 13.147 13.593 14.023 1.00 68.06 77 PRO A O 1
ATOM 561 N N . LYS A 1 78 ? 11.845 15.412 14.019 1.00 62.38 78 LYS A N 1
ATOM 562 C CA . LYS A 1 78 ? 12.879 16.371 13.617 1.00 62.38 78 LYS A CA 1
ATOM 563 C C . LYS A 1 78 ? 14.052 16.462 14.599 1.00 62.38 78 LYS A C 1
ATOM 565 O O . LYS A 1 78 ? 15.173 16.581 14.136 1.00 62.38 78 LYS A O 1
ATOM 570 N N . ARG A 1 79 ? 13.835 16.360 15.919 1.00 68.94 79 ARG A N 1
ATOM 571 C CA . ARG A 1 79 ? 14.934 16.373 16.907 1.00 68.94 79 ARG A CA 1
ATOM 572 C C . ARG A 1 79 ? 15.732 15.074 16.882 1.00 68.94 79 ARG A C 1
ATOM 574 O O . ARG A 1 79 ? 16.952 15.128 16.977 1.00 68.94 79 ARG A O 1
ATOM 581 N N . MET A 1 80 ? 15.064 13.937 16.686 1.00 67.50 80 MET A N 1
ATOM 582 C CA . MET A 1 80 ? 15.749 12.653 16.511 1.00 67.50 80 MET A CA 1
ATOM 583 C C . MET A 1 80 ? 16.522 12.601 15.190 1.00 67.50 80 MET A C 1
ATOM 585 O O . MET A 1 80 ? 17.686 12.214 15.169 1.00 67.50 80 MET A O 1
ATOM 589 N N . LEU A 1 81 ? 15.917 13.071 14.098 1.00 68.56 81 LEU A N 1
ATOM 590 C CA . LEU A 1 81 ? 16.567 13.180 12.793 1.00 68.56 81 LEU A CA 1
ATOM 591 C C . LEU A 1 81 ? 17.753 14.148 12.834 1.00 68.56 81 LEU A C 1
ATOM 593 O O . LEU A 1 81 ? 18.782 13.834 12.256 1.00 68.56 81 LEU A O 1
ATOM 597 N N . SER A 1 82 ? 17.661 15.270 13.556 1.00 67.19 82 SER A N 1
ATOM 598 C CA . SER A 1 82 ? 18.798 16.175 13.770 1.00 67.19 82 SER A CA 1
ATOM 599 C C . SER A 1 82 ? 19.935 15.507 14.543 1.00 67.19 82 SER A C 1
ATOM 601 O O . SER A 1 82 ? 21.075 15.635 14.124 1.00 67.19 82 SER A O 1
ATOM 603 N N . SER A 1 83 ? 19.643 14.727 15.591 1.00 66.62 83 SER A N 1
ATOM 604 C CA . SER A 1 83 ? 20.685 13.988 16.328 1.00 66.62 83 SER A CA 1
ATOM 605 C C . SER A 1 83 ? 21.321 12.837 15.535 1.00 66.62 83 SER A C 1
ATOM 607 O O . SER A 1 83 ? 22.413 12.396 15.867 1.00 66.62 83 SER A O 1
ATOM 609 N N . LEU A 1 84 ? 20.638 12.340 14.496 1.00 70.50 84 LEU A N 1
ATOM 610 C CA . LEU A 1 84 ? 21.146 11.310 13.579 1.00 70.50 84 LEU A CA 1
ATOM 611 C C . LEU A 1 84 ? 21.851 11.910 12.352 1.00 70.50 84 LEU A C 1
ATOM 613 O O . LEU A 1 84 ? 22.665 11.240 11.723 1.00 70.50 84 LEU A O 1
ATOM 617 N N . ALA A 1 85 ? 21.497 13.144 11.985 1.00 69.19 85 ALA A N 1
ATOM 618 C CA . ALA A 1 85 ? 22.068 13.889 10.868 1.00 69.19 85 ALA A CA 1
ATOM 619 C C . ALA A 1 85 ? 23.283 14.732 11.274 1.00 69.19 85 ALA A C 1
ATOM 621 O O . ALA A 1 85 ? 23.994 15.197 10.388 1.00 69.19 85 ALA A O 1
ATOM 622 N N . GLU A 1 86 ? 23.534 14.925 12.572 1.00 67.94 86 GLU A N 1
ATOM 623 C CA . GLU A 1 86 ? 24.840 15.365 13.057 1.00 67.94 86 GLU A CA 1
ATOM 624 C C . GLU A 1 86 ? 25.846 14.220 12.848 1.00 67.94 86 GLU A C 1
ATOM 626 O O . GLU A 1 86 ? 25.734 13.174 13.494 1.00 67.94 86 GLU A O 1
ATOM 631 N N . PRO A 1 87 ? 26.843 14.371 11.955 1.00 56.56 87 PRO A N 1
ATOM 632 C CA . PRO A 1 87 ? 28.001 13.499 11.982 1.00 56.56 87 PRO A CA 1
ATOM 633 C C . PRO A 1 87 ? 28.642 13.677 13.354 1.00 56.56 87 PRO A C 1
ATOM 635 O O . PRO A 1 87 ? 28.815 14.805 13.818 1.00 56.56 87 PRO A O 1
ATOM 638 N N . VAL A 1 88 ? 29.002 12.576 14.007 1.00 58.50 88 VAL A N 1
ATOM 639 C CA . VAL A 1 88 ? 29.802 12.587 15.234 1.00 58.50 88 VAL A CA 1
ATOM 640 C C . VAL A 1 88 ? 31.216 13.084 14.890 1.00 58.50 88 VAL A C 1
ATOM 642 O O . VAL A 1 88 ? 32.178 12.328 14.892 1.00 58.50 88 VAL A O 1
ATOM 645 N N . GLU A 1 89 ? 31.366 14.365 14.562 1.00 55.62 89 GLU A N 1
ATOM 646 C CA . GLU A 1 89 ? 32.637 15.081 14.621 1.00 55.62 89 GLU A CA 1
ATOM 647 C C . GLU A 1 89 ? 32.793 15.607 16.043 1.00 55.62 89 GLU A C 1
ATOM 649 O O . GLU A 1 89 ? 32.707 16.798 16.334 1.00 55.62 89 GLU A O 1
ATOM 654 N N . GLN A 1 90 ? 33.009 14.678 16.968 1.00 50.81 90 GLN A N 1
ATOM 655 C CA . GLN A 1 90 ? 33.615 15.008 18.243 1.00 50.81 90 GLN A CA 1
ATOM 656 C C . GLN A 1 90 ? 35.101 14.656 18.103 1.00 50.81 90 GLN A C 1
ATOM 658 O O . GLN A 1 90 ? 35.451 13.474 18.147 1.00 50.81 90 GLN A O 1
ATOM 663 N N . PRO A 1 91 ? 36.007 15.636 17.895 1.00 47.69 91 PRO A N 1
ATOM 664 C CA . PRO A 1 91 ? 37.424 15.379 18.083 1.00 47.69 91 PRO A CA 1
ATOM 665 C C . PRO A 1 91 ? 37.608 14.920 19.534 1.00 47.69 91 PRO A C 1
ATOM 667 O O . PRO A 1 91 ? 36.914 15.439 20.417 1.00 47.69 91 PRO A O 1
ATOM 670 N N . PRO A 1 92 ? 38.527 13.987 19.821 1.00 51.81 92 PRO A N 1
ATOM 671 C CA . PRO A 1 92 ? 38.764 13.519 21.177 1.00 51.81 92 PRO A CA 1
ATOM 672 C C . PRO A 1 92 ? 39.351 14.663 22.011 1.00 51.81 92 PRO A C 1
ATOM 674 O O . PRO A 1 92 ? 40.564 14.852 22.085 1.00 51.81 92 PRO A O 1
ATOM 677 N N . GLN A 1 93 ? 38.490 15.460 22.643 1.00 50.66 93 GLN A N 1
ATOM 678 C CA . GLN A 1 93 ? 38.911 16.396 23.670 1.00 50.66 93 GLN A CA 1
ATOM 679 C C . GLN A 1 93 ? 39.042 15.616 24.972 1.00 50.66 93 GLN A C 1
ATOM 681 O O . GLN A 1 93 ? 38.063 15.248 25.617 1.00 50.66 93 GLN A O 1
ATOM 686 N N . ALA A 1 94 ? 40.301 15.332 25.306 1.00 51.81 94 ALA A N 1
ATOM 687 C CA . ALA A 1 94 ? 40.735 14.801 26.585 1.00 51.81 94 ALA A CA 1
ATOM 688 C C . ALA A 1 94 ? 40.012 15.507 27.754 1.00 51.81 94 ALA A C 1
ATOM 690 O O . ALA A 1 94 ? 39.864 16.733 27.719 1.00 51.81 94 ALA A O 1
ATOM 691 N N . PRO A 1 95 ? 39.588 14.772 28.799 1.00 47.47 95 PRO A N 1
ATOM 692 C CA . PRO A 1 95 ? 38.816 15.327 29.903 1.00 47.47 95 PRO A CA 1
ATOM 693 C C . PRO A 1 95 ? 39.658 16.354 30.668 1.00 47.47 95 PRO A C 1
ATOM 695 O O . PRO A 1 95 ? 40.503 16.008 31.493 1.00 47.47 95 PRO A O 1
ATOM 698 N N . LYS A 1 96 ? 39.430 17.642 30.399 1.00 55.25 96 LYS A N 1
ATOM 699 C CA . LYS A 1 96 ? 39.939 18.731 31.231 1.00 55.25 96 LYS A CA 1
ATOM 700 C C . LYS A 1 96 ? 38.908 19.050 32.309 1.00 55.25 96 LYS A C 1
ATOM 702 O O . LYS A 1 96 ? 37.899 19.684 32.042 1.00 55.25 96 LYS A O 1
ATOM 707 N N . ALA A 1 97 ? 39.251 18.605 33.515 1.00 54.38 97 ALA A N 1
ATOM 708 C CA . ALA A 1 97 ? 38.899 19.173 34.812 1.00 54.38 97 ALA A CA 1
ATOM 709 C C . ALA A 1 97 ? 37.402 19.380 35.129 1.00 54.38 97 ALA A C 1
ATOM 711 O O . ALA A 1 97 ? 36.761 20.352 34.747 1.00 54.38 97 ALA A O 1
ATOM 712 N N . THR A 1 98 ? 36.913 18.477 35.975 1.00 54.16 98 THR A N 1
ATOM 713 C CA . THR A 1 98 ? 35.763 18.609 36.880 1.00 54.16 98 THR A CA 1
ATOM 714 C C . THR A 1 98 ? 35.564 20.024 37.454 1.00 54.16 98 THR A C 1
ATOM 716 O O . THR A 1 98 ? 36.479 20.533 38.112 1.00 54.16 98 THR A O 1
ATOM 719 N N . PRO A 1 99 ? 34.359 20.617 37.369 1.00 51.28 99 PRO A N 1
ATOM 720 C CA . PRO A 1 99 ? 33.960 21.678 38.277 1.00 51.28 99 PRO A CA 1
ATOM 721 C C . PRO A 1 99 ? 33.620 21.043 39.628 1.00 51.28 99 PRO A C 1
ATOM 723 O O . PRO A 1 99 ? 32.629 20.334 39.782 1.00 51.28 99 PRO A O 1
ATOM 726 N N . LYS A 1 100 ? 34.499 21.281 40.597 1.00 57.66 100 LYS A N 1
ATOM 727 C CA . LYS A 1 100 ? 34.336 21.009 42.025 1.00 57.66 100 LYS A CA 1
ATOM 728 C C . LYS A 1 100 ? 33.145 21.813 42.577 1.00 57.66 100 LYS A C 1
ATOM 730 O O . LYS A 1 100 ? 33.240 23.038 42.586 1.00 57.66 100 LYS A O 1
ATOM 735 N N . PRO A 1 101 ? 32.077 21.191 43.106 1.00 56.09 101 PRO A N 1
ATOM 736 C CA . PRO A 1 101 ? 31.172 21.868 44.019 1.00 56.09 101 PRO A CA 1
ATOM 737 C C . PRO A 1 101 ? 31.796 21.785 45.415 1.00 56.09 101 PRO A C 1
ATOM 739 O O . PRO A 1 101 ? 31.798 20.740 46.062 1.00 56.09 101 PRO A O 1
ATOM 742 N N . SER A 1 102 ? 32.403 22.878 45.866 1.00 59.31 102 SER A N 1
ATOM 743 C CA . SER A 1 102 ? 32.716 23.071 47.279 1.00 59.31 102 SER A CA 1
ATOM 744 C C . SER A 1 102 ? 31.431 23.436 48.018 1.00 59.31 102 SER A C 1
ATOM 746 O O . SER A 1 102 ? 31.004 24.587 47.947 1.00 59.31 102 SER A O 1
ATOM 748 N N . SER A 1 103 ? 30.841 22.482 48.736 1.00 64.31 103 SER A N 1
ATOM 749 C CA . SER A 1 103 ? 29.932 22.804 49.838 1.00 64.31 103 SER A CA 1
ATOM 750 C C . SER A 1 103 ? 30.734 22.823 51.145 1.00 64.31 103 SER A C 1
ATOM 752 O O . SER A 1 103 ? 31.460 21.859 51.409 1.00 64.31 103 SER A O 1
ATOM 754 N N . PRO A 1 104 ? 30.663 23.912 51.934 1.00 61.09 104 PRO A N 1
ATOM 755 C CA . PRO A 1 104 ? 31.288 24.001 53.246 1.00 61.09 104 PRO A CA 1
ATOM 756 C C . PRO A 1 104 ? 30.778 22.894 54.168 1.00 61.09 104 PRO A C 1
ATOM 758 O O . PRO A 1 104 ? 29.586 22.606 54.218 1.00 61.09 104 PRO A O 1
ATOM 761 N N . ILE A 1 105 ? 31.717 22.265 54.864 1.00 60.56 105 ILE A N 1
ATOM 762 C CA . ILE A 1 105 ? 31.480 21.240 55.875 1.00 60.56 105 ILE A CA 1
ATOM 763 C C . ILE A 1 105 ? 30.760 21.916 57.043 1.00 60.56 105 ILE A C 1
ATOM 765 O O . ILE A 1 105 ? 31.335 22.814 57.651 1.00 60.56 105 ILE A O 1
ATOM 769 N N . ASP A 1 106 ? 29.528 21.494 57.319 1.00 66.19 106 ASP A N 1
ATOM 770 C CA . ASP A 1 106 ? 28.742 21.871 58.495 1.00 66.19 106 ASP A CA 1
ATOM 771 C C . ASP A 1 106 ? 29.281 21.072 59.697 1.00 66.19 106 ASP A C 1
ATOM 773 O O . ASP A 1 106 ? 29.095 19.849 59.755 1.00 66.19 106 ASP A O 1
ATOM 777 N N . PRO A 1 107 ? 30.039 21.680 60.625 1.00 66.25 107 PRO A N 1
ATOM 778 C CA . PRO A 1 107 ? 30.611 20.961 61.741 1.00 66.25 107 PRO A CA 1
ATOM 779 C C . PRO A 1 107 ? 29.650 21.092 62.914 1.00 66.25 107 PRO A C 1
ATOM 781 O O . PRO A 1 107 ? 29.687 22.088 63.622 1.00 66.25 107 PRO A O 1
ATOM 784 N N . ASN A 1 108 ? 28.809 20.079 63.106 1.00 46.91 108 ASN A N 1
ATOM 785 C CA . ASN A 1 108 ? 28.233 19.731 64.402 1.00 46.91 108 ASN A CA 1
ATOM 786 C C . ASN A 1 108 ? 27.764 20.937 65.245 1.00 46.91 108 ASN A C 1
ATOM 788 O O . ASN A 1 108 ? 28.487 21.429 66.109 1.00 46.91 108 ASN A O 1
ATOM 792 N N . ALA A 1 109 ? 26.526 21.372 65.011 1.00 56.31 109 ALA A N 1
ATOM 793 C CA . ALA A 1 109 ? 25.771 22.129 65.996 1.00 56.31 109 ALA A CA 1
ATOM 794 C C . ALA A 1 109 ? 25.578 21.264 67.26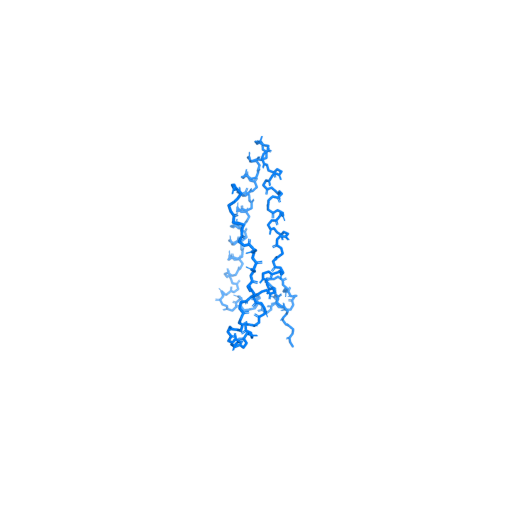1 1.00 56.31 109 ALA A C 1
ATOM 796 O O . ALA A 1 109 ? 24.628 20.489 67.374 1.00 56.31 109 ALA A O 1
ATOM 797 N N . THR A 1 110 ? 26.527 21.388 68.187 1.00 46.53 110 THR A N 1
ATOM 798 C CA . THR A 1 110 ? 26.431 21.188 69.639 1.00 46.53 110 THR A CA 1
ATOM 799 C C . THR A 1 110 ? 27.484 22.074 70.289 1.00 46.53 110 THR A C 1
ATOM 801 O O . THR A 1 110 ? 28.641 22.049 69.815 1.00 46.53 110 THR A O 1
#

Secondary structure (DSSP, 8-state):
----S-TT---HHHHHHHHHHHHHHH-TTTHHHHHHHHHHHHHHHHHHHHHHHHHHHHTT-HHHHHHHHHHHHHS-HHHHHHHHHS----------------PPP-----

pLDDT: mean 75.66, std 16.07, range [46.53, 97.31]